Protein AF-A0A223EPF8-F1 (afdb_monomer_lite)

InterPro domains:
  IPR009057 Homedomain-like superfamily [SSF46689] (26-123)

Secondary structure (DSSP, 8-state):
---SSHHHHHHHHHHHHHH--SHHHHHHHHHHHHHHTT--HHHHHHHHT--HHHHHHHHHHHHHHTTGGGSPPPPP-SPPSS-HHHHHHHHHHHHH--TTTTTS-SSSS--HHHHHHHHHHHH------------

Foldseek 3Di:
DDPDCLVVLLVVLVVQLVPDPDPQLNLLSQLVNVVSVVDDLVVSCVVSVHDSVVSVQSNVLCVVPNPVSSDDDDDPPPPDLDDPVRVVVLCCCQPPHAVVNVVQDPDGHDDPVSSQVVCCVPPVGHDDDDPPPDD

Organism: NCBI:txid1349754

Sequence (135 aa):
MFPSNNQSEISRVMEAMKGSSDRRTFERYQTNYLYIKSYKQKEISDITLRSLKTISSYINAYKKGGIDGLKMGHSPGSPHKLTDKQKQELVQVVTYQTHNDLGISTTYDWTLSLVSKYIELEWGESIHFVEFQDF

pLDDT: mean 83.07, std 14.59, range [34.25, 97.75]

Radius of gyration: 25.96 Å; chains: 1; bounding box: 48×35×72 Å

Structure (mmCIF, N/CA/C/O backbone):
data_AF-A0A223EPF8-F1
#
_entry.id   AF-A0A223EPF8-F1
#
loop_
_atom_site.group_PDB
_atom_site.id
_atom_site.type_symbol
_atom_site.label_atom_id
_atom_site.label_alt_id
_atom_site.label_comp_id
_atom_site.label_asym_id
_atom_site.label_entity_id
_atom_site.label_seq_id
_atom_site.pdbx_PDB_ins_code
_atom_site.Cartn_x
_atom_site.Cartn_y
_atom_site.Cartn_z
_atom_site.occupancy
_atom_site.B_iso_or_equiv
_atom_site.auth_seq_id
_atom_site.auth_comp_id
_atom_site.auth_asym_id
_atom_site.auth_atom_id
_atom_site.pdbx_PDB_model_num
ATOM 1 N N . MET A 1 1 ? -13.894 -13.410 23.964 1.00 34.25 1 MET A N 1
ATOM 2 C CA . MET A 1 1 ? -13.452 -12.619 25.131 1.00 34.25 1 MET A CA 1
ATOM 3 C C . MET A 1 1 ? -11.991 -12.256 24.893 1.00 34.25 1 MET A C 1
ATOM 5 O O . MET A 1 1 ? -11.184 -13.168 24.843 1.00 34.25 1 MET A O 1
ATOM 9 N N . PHE A 1 2 ? -11.656 -10.982 24.652 1.00 39.84 2 PHE A N 1
ATOM 10 C CA . PHE A 1 2 ? -10.259 -10.531 24.496 1.00 39.84 2 PHE A CA 1
ATOM 11 C C . PHE A 1 2 ? -9.994 -9.298 25.379 1.00 39.84 2 PHE A C 1
ATOM 13 O O . PHE A 1 2 ? -10.218 -8.180 24.920 1.00 39.84 2 PHE A O 1
ATOM 20 N N . PRO A 1 3 ? -9.575 -9.460 26.648 1.00 48.22 3 PRO A N 1
ATOM 21 C CA . PRO A 1 3 ? -9.256 -8.309 27.486 1.00 48.22 3 PRO A CA 1
ATOM 22 C C . PRO A 1 3 ? -7.917 -8.502 28.213 1.00 48.22 3 PRO A C 1
ATOM 24 O O . PRO A 1 3 ? -7.877 -9.144 29.259 1.00 48.22 3 PRO A O 1
ATOM 27 N N . SER A 1 4 ? -6.822 -7.978 27.642 1.00 44.22 4 SER A N 1
ATOM 28 C CA . SER A 1 4 ? -5.580 -7.580 28.363 1.00 44.22 4 SER A CA 1
ATOM 29 C C . SER A 1 4 ? -4.456 -7.055 27.446 1.00 44.22 4 SER A C 1
ATOM 31 O O . SER A 1 4 ? -3.551 -6.395 27.944 1.00 44.22 4 SER A O 1
ATOM 33 N N . ASN A 1 5 ? -4.515 -7.258 26.119 1.00 57.78 5 ASN A N 1
ATOM 34 C CA . ASN A 1 5 ? -3.410 -6.903 25.206 1.00 57.78 5 ASN A CA 1
ATOM 35 C C . ASN A 1 5 ? -3.620 -5.620 24.363 1.00 57.78 5 ASN A C 1
ATOM 37 O O . ASN A 1 5 ? -2.702 -5.171 23.688 1.00 57.78 5 ASN A O 1
ATOM 41 N N . ASN A 1 6 ? -4.795 -4.979 24.417 1.00 69.31 6 ASN A N 1
ATOM 42 C CA . ASN A 1 6 ? -5.109 -3.851 23.523 1.00 69.31 6 ASN A CA 1
ATOM 43 C C . ASN A 1 6 ? -4.273 -2.594 23.811 1.00 69.31 6 ASN A C 1
ATOM 45 O O . ASN A 1 6 ? -3.961 -1.851 22.889 1.00 69.31 6 ASN A O 1
ATOM 49 N N . GLN A 1 7 ? -3.892 -2.331 25.066 1.00 76.06 7 GLN A N 1
ATOM 50 C CA . GLN A 1 7 ? -3.183 -1.091 25.414 1.00 76.06 7 GLN A CA 1
ATOM 51 C C . GLN A 1 7 ? -1.755 -1.061 24.845 1.00 76.06 7 GLN A C 1
ATOM 53 O O . GLN A 1 7 ? -1.292 -0.017 24.388 1.00 76.06 7 GLN A O 1
ATOM 58 N N . SER A 1 8 ? -1.065 -2.207 24.839 1.00 83.38 8 SER A N 1
ATOM 59 C CA . SER A 1 8 ? 0.282 -2.332 24.271 1.00 83.38 8 SER A CA 1
ATOM 60 C C . SER A 1 8 ? 0.247 -2.190 22.743 1.00 83.38 8 SER A C 1
ATOM 62 O O . SER A 1 8 ? 1.090 -1.507 22.159 1.00 83.38 8 SER A O 1
ATOM 64 N N . GLU A 1 9 ? -0.769 -2.764 22.097 1.00 83.25 9 GLU A N 1
ATOM 65 C CA . GLU A 1 9 ? -0.974 -2.678 20.652 1.00 83.25 9 GLU A CA 1
ATOM 66 C C . GLU A 1 9 ? -1.390 -1.277 20.203 1.00 83.25 9 GLU A C 1
ATOM 68 O O . GLU A 1 9 ? -0.840 -0.769 19.225 1.00 83.25 9 GLU A O 1
ATOM 73 N N . ILE A 1 10 ? -2.283 -0.615 20.947 1.00 86.50 10 ILE A N 1
ATOM 74 C CA . ILE A 1 10 ? -2.659 0.786 20.713 1.00 86.50 10 ILE A CA 1
ATOM 75 C C . ILE A 1 10 ? -1.414 1.669 20.735 1.00 86.50 10 ILE A C 1
ATOM 77 O O . ILE A 1 10 ? -1.236 2.480 19.827 1.00 86.50 10 ILE A O 1
ATOM 81 N N . SER A 1 11 ? -0.536 1.494 21.728 1.00 88.94 11 SER A N 1
ATOM 82 C CA . SER A 1 11 ? 0.705 2.264 21.821 1.00 88.94 11 SER A CA 1
ATOM 83 C C . SER A 1 11 ? 1.629 2.014 20.630 1.00 88.94 11 SER A C 1
ATOM 85 O O . SER A 1 11 ? 2.125 2.967 20.039 1.00 88.94 11 SER A O 1
ATOM 87 N N . ARG A 1 12 ? 1.810 0.757 20.207 1.00 90.06 12 ARG A N 1
ATOM 88 C CA . ARG A 1 12 ? 2.648 0.425 19.038 1.00 90.06 12 ARG A CA 1
ATOM 89 C C . ARG A 1 12 ? 2.116 1.031 17.741 1.00 90.06 12 ARG A C 1
ATOM 91 O O . ARG A 1 12 ? 2.884 1.617 16.983 1.00 90.06 12 ARG A O 1
ATOM 98 N N . VAL A 1 13 ? 0.812 0.906 17.486 1.00 90.62 13 VAL A N 1
ATOM 99 C CA . VAL A 1 13 ? 0.179 1.480 16.287 1.00 90.62 13 VAL A CA 1
ATOM 100 C C . VAL A 1 13 ? 0.232 3.007 16.330 1.00 90.62 13 VAL A C 1
ATOM 102 O O . VAL A 1 13 ? 0.479 3.635 15.306 1.00 90.62 13 VAL A O 1
ATOM 105 N N . MET A 1 14 ? 0.057 3.609 17.508 1.00 91.81 14 MET A N 1
ATOM 106 C CA . MET A 1 14 ? 0.159 5.055 17.694 1.00 91.81 14 MET A CA 1
ATOM 107 C C . MET A 1 14 ? 1.572 5.577 17.406 1.00 91.81 14 MET A C 1
ATOM 109 O O . MET A 1 14 ? 1.706 6.574 16.702 1.00 91.81 14 MET A O 1
ATOM 113 N N . GLU A 1 15 ? 2.617 4.920 17.909 1.00 92.25 15 GLU A N 1
ATOM 114 C CA . GLU A 1 15 ? 4.001 5.325 17.629 1.00 92.25 15 GLU A CA 1
ATOM 115 C C . GLU A 1 15 ? 4.345 5.169 16.140 1.00 92.25 15 GLU A C 1
ATOM 117 O O . GLU A 1 15 ? 4.898 6.087 15.535 1.00 92.25 15 GLU A O 1
ATOM 122 N N . ALA A 1 16 ? 3.919 4.075 15.501 1.00 90.44 16 ALA A N 1
ATOM 123 C CA . ALA A 1 16 ? 4.094 3.895 14.058 1.00 90.44 16 ALA A CA 1
ATOM 124 C C . ALA A 1 16 ? 3.342 4.951 13.226 1.00 90.44 16 ALA A C 1
ATOM 126 O O . ALA A 1 16 ? 3.855 5.422 12.213 1.00 90.44 16 ALA A O 1
ATOM 127 N N . MET A 1 17 ? 2.150 5.358 13.671 1.00 91.62 17 MET A N 1
ATOM 128 C CA . MET A 1 17 ? 1.364 6.425 13.047 1.00 91.62 17 MET A CA 1
ATOM 129 C C . MET A 1 17 ? 2.052 7.791 13.160 1.00 91.62 17 MET A C 1
ATOM 131 O O . MET A 1 17 ? 2.055 8.551 12.198 1.00 91.62 17 MET A O 1
ATOM 135 N N . LYS A 1 18 ? 2.654 8.115 14.312 1.00 90.94 18 LYS A N 1
ATOM 136 C CA . LYS A 1 18 ? 3.404 9.372 14.494 1.00 90.94 18 LYS A CA 1
ATOM 137 C C . LYS A 1 18 ? 4.679 9.417 13.648 1.00 90.94 18 LYS A C 1
ATOM 139 O O . LYS A 1 18 ? 5.075 10.492 13.215 1.00 90.94 18 LYS A O 1
ATOM 144 N N . GLY A 1 19 ? 5.315 8.266 13.428 1.00 89.44 19 GLY A N 1
ATOM 145 C CA . GLY A 1 19 ? 6.546 8.148 12.644 1.00 89.44 19 GLY A CA 1
ATOM 146 C C . GLY A 1 19 ? 6.351 8.069 11.125 1.00 89.44 19 GLY A C 1
ATOM 147 O O . GLY A 1 19 ? 7.338 8.102 10.394 1.00 89.44 19 GLY A O 1
ATOM 148 N N . SER A 1 20 ? 5.119 7.938 10.620 1.00 86.81 20 SER A N 1
ATOM 149 C CA . SER A 1 20 ? 4.877 7.821 9.177 1.00 86.81 20 SER A CA 1
ATOM 150 C C . SER A 1 20 ? 4.915 9.182 8.481 1.00 86.81 20 SER A C 1
ATOM 152 O O . SER A 1 20 ? 4.162 10.081 8.847 1.00 86.81 20 SER A O 1
ATOM 154 N N . SER A 1 21 ? 5.737 9.310 7.439 1.00 81.06 21 SER A N 1
ATOM 155 C CA . SER A 1 21 ? 5.814 10.510 6.597 1.00 81.06 21 SER A CA 1
ATOM 156 C C . SER A 1 21 ? 4.814 10.501 5.439 1.00 81.06 21 SER A C 1
ATOM 158 O O . SER A 1 21 ? 4.418 11.561 4.957 1.00 81.06 21 SER A O 1
ATOM 160 N N . ASP A 1 22 ? 4.382 9.319 4.988 1.00 88.00 22 ASP A N 1
ATOM 161 C CA . ASP A 1 22 ? 3.448 9.197 3.877 1.00 88.00 22 ASP A CA 1
ATOM 162 C C . ASP A 1 22 ? 1.990 9.091 4.347 1.00 88.00 22 ASP A C 1
ATOM 164 O O . ASP A 1 22 ? 1.632 8.359 5.276 1.00 88.00 22 ASP A O 1
ATOM 168 N N . ARG A 1 23 ? 1.117 9.824 3.650 1.00 88.44 23 ARG A N 1
ATOM 169 C CA . ARG A 1 23 ? -0.310 9.924 3.976 1.00 88.44 23 ARG A CA 1
ATOM 170 C C . ARG A 1 23 ? -1.015 8.565 3.984 1.00 88.44 23 ARG A C 1
ATOM 172 O O . ARG A 1 23 ? -1.920 8.344 4.786 1.00 88.44 23 ARG A O 1
ATOM 179 N N . ARG A 1 24 ? -0.639 7.659 3.080 1.00 88.50 24 ARG A N 1
ATOM 180 C CA . ARG A 1 24 ? -1.339 6.383 2.895 1.00 88.50 24 ARG A CA 1
ATOM 181 C C . ARG A 1 24 ? -1.052 5.421 4.047 1.00 88.50 24 ARG A C 1
ATOM 183 O O . ARG A 1 24 ? -1.969 4.757 4.530 1.00 88.50 24 ARG A O 1
ATOM 190 N N . THR A 1 25 ? 0.191 5.379 4.507 1.00 91.25 25 THR A N 1
ATOM 191 C CA . THR A 1 25 ? 0.616 4.649 5.700 1.00 91.25 25 THR A CA 1
ATOM 192 C C . THR A 1 25 ? -0.018 5.243 6.948 1.00 91.25 25 THR A C 1
ATOM 194 O O . THR A 1 25 ? -0.572 4.486 7.747 1.00 91.25 25 THR A O 1
ATOM 197 N N . PHE A 1 26 ? -0.036 6.575 7.080 1.00 93.56 26 PHE A N 1
ATOM 198 C CA . PHE A 1 26 ? -0.704 7.247 8.197 1.00 93.56 26 PHE A CA 1
ATOM 199 C C . PHE A 1 26 ? -2.175 6.824 8.315 1.00 93.56 26 PHE A C 1
ATOM 201 O O . PHE A 1 26 ? -2.602 6.334 9.357 1.00 93.56 26 PHE A O 1
ATOM 208 N N . GLU A 1 27 ? -2.949 6.935 7.231 1.00 93.62 27 GLU A N 1
ATOM 209 C CA . GLU A 1 27 ? -4.377 6.580 7.216 1.00 93.62 27 GLU A CA 1
ATOM 210 C C . GLU A 1 27 ? -4.617 5.093 7.512 1.00 93.62 27 GLU A C 1
ATOM 212 O O . GLU A 1 27 ? -5.605 4.717 8.154 1.00 93.62 27 GLU A O 1
ATOM 217 N N . ARG A 1 28 ? -3.707 4.223 7.063 1.00 94.50 28 ARG A N 1
ATOM 218 C CA . ARG A 1 28 ? -3.763 2.788 7.344 1.00 94.50 28 ARG A CA 1
ATOM 219 C C . ARG A 1 28 ? -3.519 2.496 8.830 1.00 94.50 28 ARG A C 1
ATOM 221 O O . ARG A 1 28 ? -4.239 1.669 9.398 1.00 94.50 28 ARG A O 1
ATOM 228 N N . TYR A 1 29 ? -2.573 3.178 9.477 1.00 95.38 29 TYR A N 1
ATOM 229 C CA . TYR A 1 29 ? -2.387 3.077 10.928 1.00 95.38 29 TYR A CA 1
ATOM 230 C C . TYR A 1 29 ? -3.558 3.696 11.698 1.00 95.38 29 TYR A C 1
ATOM 232 O O . TYR A 1 29 ? -4.076 3.057 12.610 1.00 95.38 29 TYR A O 1
ATOM 240 N N . GLN A 1 30 ? -4.049 4.866 11.284 1.00 95.94 30 GLN A N 1
ATOM 241 C CA . GLN A 1 30 ? -5.203 5.539 11.890 1.00 95.94 30 GLN A CA 1
ATOM 242 C C . GLN A 1 30 ? -6.460 4.657 11.867 1.00 95.94 30 GLN A C 1
ATOM 244 O O . GLN A 1 30 ? -7.155 4.533 12.875 1.00 95.94 30 GLN A O 1
ATOM 249 N N . THR A 1 31 ? -6.720 3.982 10.743 1.00 96.88 31 THR A N 1
ATOM 250 C CA . THR A 1 31 ? -7.827 3.021 10.601 1.00 96.88 31 THR A CA 1
ATOM 251 C C . THR A 1 31 ? -7.754 1.922 11.660 1.00 96.88 31 THR A C 1
ATOM 253 O O . THR A 1 31 ? -8.750 1.613 12.315 1.00 96.88 31 THR A O 1
ATOM 256 N N . ASN A 1 32 ? -6.569 1.340 11.858 1.00 95.62 32 ASN A N 1
ATOM 257 C CA . ASN A 1 32 ? -6.386 0.252 12.814 1.00 95.62 32 ASN A CA 1
ATOM 258 C C . ASN A 1 32 ? -6.373 0.746 14.261 1.00 95.62 32 ASN A C 1
ATOM 260 O O . ASN A 1 32 ? -6.945 0.091 15.123 1.00 95.62 32 ASN A O 1
ATOM 264 N N . TYR A 1 33 ? -5.824 1.932 14.523 1.00 95.44 33 TYR A N 1
ATOM 265 C CA . TYR A 1 33 ? -5.916 2.591 15.824 1.00 95.44 33 TYR A CA 1
ATOM 266 C C . TYR A 1 33 ? -7.378 2.760 16.271 1.00 95.44 33 TYR A C 1
ATOM 268 O O . TYR A 1 33 ? -7.736 2.385 17.388 1.00 95.44 33 TYR A O 1
ATOM 276 N N . LEU A 1 34 ? -8.244 3.263 15.383 1.00 95.75 34 LEU A N 1
ATOM 277 C CA . LEU A 1 34 ? -9.674 3.419 15.661 1.00 95.75 34 LEU A CA 1
ATOM 278 C C . LEU A 1 34 ? -10.376 2.063 15.821 1.00 95.75 34 LEU A C 1
ATOM 280 O O . LEU A 1 34 ? -11.191 1.893 16.727 1.00 95.75 34 LEU A O 1
ATOM 284 N N . TYR A 1 35 ? -10.021 1.075 14.998 1.00 95.38 35 TYR A N 1
ATOM 285 C CA . TYR A 1 35 ? -10.553 -0.282 15.119 1.00 95.38 35 TYR A CA 1
ATOM 286 C C . TYR A 1 35 ? -10.211 -0.932 16.471 1.00 95.38 35 TYR A C 1
ATOM 288 O O . TYR A 1 35 ? -11.097 -1.486 17.118 1.00 95.38 35 TYR A O 1
ATOM 296 N N . ILE A 1 36 ? -8.963 -0.821 16.945 1.00 92.75 36 ILE A N 1
ATOM 297 C CA . ILE A 1 36 ? -8.544 -1.369 18.250 1.00 92.75 36 ILE A CA 1
ATOM 298 C C . ILE A 1 36 ? -9.241 -0.622 19.403 1.00 92.75 36 ILE A C 1
AT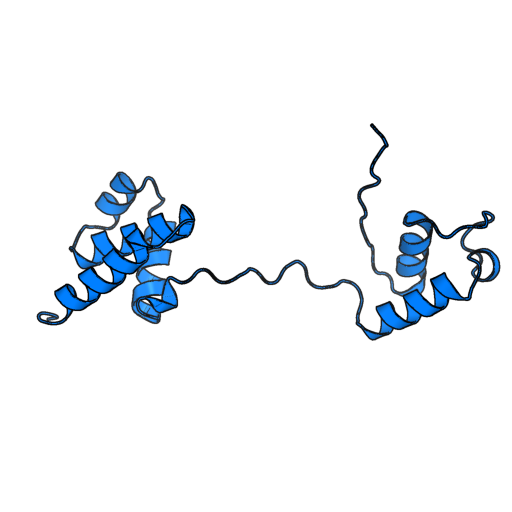OM 300 O O . ILE A 1 36 ? -9.588 -1.221 20.421 1.00 92.75 36 ILE A O 1
ATOM 304 N N . LYS A 1 37 ? -9.552 0.668 19.213 1.00 92.25 37 LYS A N 1
ATOM 305 C CA . LYS A 1 37 ? -10.428 1.455 20.099 1.00 92.25 37 LYS A CA 1
ATOM 306 C C . LYS A 1 37 ? -11.921 1.118 19.989 1.00 92.25 37 LYS A C 1
ATOM 308 O O . LYS A 1 37 ? -12.734 1.790 20.613 1.00 92.25 37 LYS A O 1
ATOM 313 N N . SER A 1 38 ? -12.281 0.066 19.255 1.00 94.31 38 SER A N 1
ATOM 314 C CA . SER A 1 38 ? -13.650 -0.446 19.114 1.00 94.31 38 SER A CA 1
ATOM 315 C C . SER A 1 38 ? -14.620 0.461 18.345 1.00 94.31 38 SER A C 1
ATOM 317 O O . SER A 1 38 ? -15.832 0.304 18.479 1.00 94.31 38 SER A O 1
ATOM 319 N N . TYR A 1 39 ? -14.117 1.362 17.494 1.00 96.06 39 TYR A N 1
ATOM 320 C CA . TYR A 1 39 ? -14.967 2.086 16.544 1.00 96.06 39 TYR A CA 1
ATOM 321 C C . TYR A 1 39 ? -15.508 1.128 15.475 1.00 96.06 39 TYR A C 1
ATOM 323 O O . TYR A 1 39 ? -14.815 0.221 14.998 1.00 96.06 39 TYR A O 1
ATOM 331 N N . LYS A 1 40 ? -16.754 1.342 15.054 1.00 96.50 40 LYS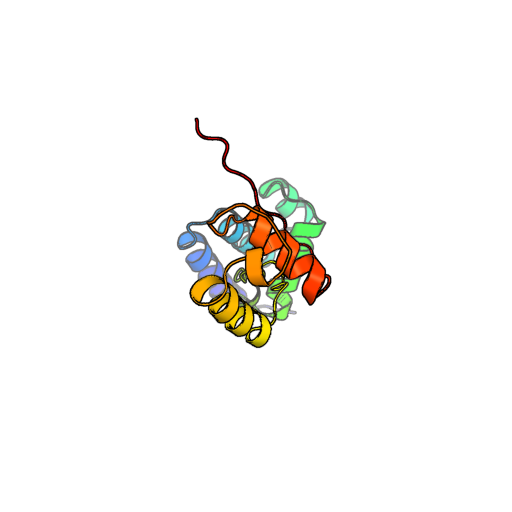 A N 1
ATOM 332 C CA . LYS A 1 40 ? -17.384 0.589 13.966 1.00 96.50 40 LYS A CA 1
ATOM 333 C C . LYS A 1 40 ? -16.776 1.007 12.633 1.00 96.50 40 LYS A C 1
ATOM 335 O O . LYS A 1 40 ? -16.466 2.171 12.413 1.00 96.50 40 LYS A O 1
ATOM 340 N N . GLN A 1 41 ? -16.702 0.080 11.676 1.00 97.00 41 GLN A N 1
ATOM 341 C CA . GLN A 1 41 ? -16.118 0.368 10.356 1.00 97.00 41 GLN A CA 1
ATOM 342 C C . GLN A 1 41 ? -16.773 1.555 9.635 1.00 97.00 41 GLN A C 1
ATOM 344 O O . GLN A 1 41 ? -16.084 2.277 8.922 1.00 97.00 41 GLN A O 1
ATOM 349 N N . LYS A 1 42 ? -18.080 1.775 9.841 1.00 97.38 42 LYS A N 1
ATOM 350 C CA . LYS A 1 42 ? -18.794 2.941 9.306 1.00 97.38 42 LYS A CA 1
ATOM 351 C C . LYS A 1 42 ? -18.283 4.253 9.908 1.00 97.38 42 LYS A C 1
ATOM 353 O O . LYS A 1 42 ? -17.945 5.158 9.164 1.00 97.38 42 LYS A O 1
ATOM 358 N N . GLU A 1 43 ? -18.119 4.308 11.227 1.00 97.75 43 GLU A N 1
ATOM 359 C CA . GLU A 1 43 ? -17.566 5.479 11.920 1.00 97.75 43 GLU A CA 1
ATOM 360 C C . GLU A 1 43 ? -16.130 5.752 11.458 1.00 97.75 43 GLU A C 1
ATOM 362 O O . GLU A 1 43 ? -15.764 6.888 11.181 1.00 97.75 43 GLU A O 1
ATOM 367 N N . ILE A 1 44 ? -15.322 4.701 11.293 1.00 97.62 44 ILE A N 1
ATOM 368 C CA . ILE A 1 44 ? -13.949 4.826 10.785 1.00 97.62 44 ILE A CA 1
ATOM 369 C C . ILE A 1 44 ? -13.936 5.344 9.341 1.00 97.62 44 ILE A C 1
ATOM 371 O O . ILE A 1 44 ? -13.112 6.191 9.003 1.00 97.62 44 ILE A O 1
ATOM 375 N N . SER A 1 45 ? -14.835 4.848 8.490 1.00 97.75 45 SER A N 1
ATOM 376 C CA . SER A 1 45 ? -15.016 5.323 7.112 1.00 97.75 45 SER A CA 1
ATOM 377 C C . SER A 1 45 ? -15.324 6.819 7.083 1.00 97.75 45 SER A C 1
ATOM 379 O O . SER A 1 45 ? -14.677 7.555 6.340 1.00 97.75 45 SER A O 1
ATOM 381 N N . ASP A 1 46 ? -16.244 7.270 7.934 1.00 97.25 46 ASP A N 1
ATOM 382 C CA . ASP A 1 46 ? -16.643 8.676 8.026 1.00 97.25 46 ASP A CA 1
ATOM 383 C C . ASP A 1 46 ? -15.497 9.559 8.560 1.00 97.25 46 ASP A C 1
ATOM 385 O O . ASP A 1 46 ? -15.253 10.639 8.030 1.00 97.25 46 ASP A O 1
ATOM 389 N N . ILE A 1 47 ? -14.726 9.078 9.546 1.00 96.38 47 ILE A N 1
ATOM 390 C CA . ILE A 1 47 ? -13.567 9.797 10.112 1.00 96.38 47 ILE A CA 1
ATOM 391 C C . ILE A 1 47 ? -12.411 9.908 9.107 1.00 96.38 47 ILE A C 1
ATOM 393 O O . ILE A 1 47 ? -11.757 10.944 9.013 1.00 96.38 47 ILE A O 1
ATOM 397 N N . THR A 1 48 ? -12.115 8.827 8.385 1.00 94.50 48 THR A N 1
ATOM 398 C CA . THR A 1 48 ? -10.934 8.737 7.504 1.00 94.50 48 THR A CA 1
ATOM 399 C C . THR A 1 48 ? -11.227 9.120 6.054 1.00 94.50 48 THR A C 1
ATOM 401 O O . THR A 1 48 ? -10.297 9.235 5.256 1.00 94.50 48 THR A O 1
ATOM 404 N N . LEU A 1 49 ? -12.503 9.313 5.698 1.00 95.56 49 LEU A N 1
ATOM 405 C CA . LEU A 1 49 ? -12.966 9.558 4.328 1.00 95.56 49 LEU A CA 1
ATOM 406 C C . LEU A 1 49 ? -12.478 8.467 3.358 1.00 95.56 49 LEU A C 1
ATOM 408 O O . LEU A 1 49 ? -11.960 8.725 2.263 1.00 95.56 49 LEU A O 1
ATOM 412 N N . ARG A 1 50 ? -12.596 7.209 3.792 1.00 95.44 50 ARG A N 1
ATOM 413 C CA . ARG A 1 50 ? -12.211 6.021 3.020 1.00 95.44 50 ARG A CA 1
ATOM 414 C C . ARG A 1 50 ? -13.393 5.088 2.875 1.00 95.44 50 ARG A C 1
ATOM 416 O O . ARG A 1 50 ? -14.203 4.951 3.777 1.00 95.44 50 ARG A O 1
ATOM 423 N N . SER A 1 51 ? -13.461 4.395 1.741 1.00 97.12 51 SER A N 1
ATOM 424 C CA . SER A 1 51 ? -14.530 3.428 1.506 1.00 97.12 51 SER A CA 1
ATOM 425 C C . SER A 1 51 ? -14.480 2.283 2.520 1.00 97.12 51 SER A C 1
ATOM 427 O O . SER A 1 51 ? -13.403 1.835 2.926 1.00 97.12 51 SER A O 1
ATOM 429 N N . LEU A 1 52 ? -15.647 1.728 2.855 1.00 97.62 52 LEU A N 1
ATOM 430 C CA . LEU A 1 52 ? -15.761 0.546 3.718 1.00 97.62 52 LEU A CA 1
ATOM 431 C C . LEU A 1 52 ? -14.899 -0.628 3.232 1.00 97.62 52 LEU A C 1
ATOM 433 O O . LEU A 1 52 ? -14.325 -1.350 4.045 1.00 97.62 52 LEU A O 1
ATOM 437 N N . LYS A 1 53 ? -14.750 -0.788 1.909 1.00 97.56 53 LYS A N 1
ATOM 438 C CA . LYS A 1 53 ? -13.877 -1.805 1.304 1.00 97.56 53 LYS A CA 1
ATOM 439 C C . LYS A 1 53 ? -12.415 -1.602 1.706 1.00 97.56 53 LYS A C 1
ATOM 441 O O . LYS A 1 53 ? -11.746 -2.561 2.090 1.00 97.56 53 LYS A O 1
ATOM 446 N N . THR A 1 54 ? -11.925 -0.365 1.651 1.00 95.81 54 THR A N 1
ATOM 447 C CA . THR A 1 54 ? -10.560 -0.020 2.068 1.00 95.81 54 THR A CA 1
ATOM 448 C C . THR A 1 54 ? -10.373 -0.230 3.568 1.00 95.81 54 THR A C 1
ATOM 450 O O . THR A 1 54 ? -9.396 -0.859 3.971 1.00 95.81 54 THR A O 1
ATOM 453 N N . ILE A 1 55 ? -11.336 0.204 4.388 1.00 97.31 55 ILE A N 1
ATOM 454 C CA . ILE A 1 55 ? -11.315 -0.018 5.843 1.00 97.31 55 ILE A CA 1
ATOM 455 C C . ILE A 1 55 ? -11.243 -1.512 6.173 1.00 97.31 55 ILE A C 1
ATOM 457 O O . ILE A 1 55 ? -10.360 -1.947 6.912 1.00 97.31 55 ILE A O 1
ATOM 461 N N . SER A 1 56 ? -12.114 -2.318 5.561 1.00 97.19 56 SER A N 1
ATOM 462 C CA . SER A 1 56 ? -12.101 -3.777 5.692 1.00 97.19 56 SER A CA 1
ATOM 463 C C . SER A 1 56 ? -10.756 -4.378 5.280 1.00 97.19 56 SER A C 1
ATOM 465 O O . SER A 1 56 ? -10.225 -5.234 5.985 1.00 97.19 56 SER A O 1
ATOM 467 N N . SER A 1 57 ? -10.167 -3.918 4.172 1.00 96.56 57 SER A N 1
ATOM 468 C CA . SER A 1 57 ? -8.852 -4.384 3.722 1.00 96.56 57 SER A CA 1
ATOM 469 C C . SER A 1 57 ? -7.753 -4.093 4.746 1.00 96.56 57 SER A C 1
ATOM 471 O O . SER A 1 57 ? -6.951 -4.982 5.032 1.00 96.56 57 SER A O 1
ATOM 473 N N . TYR A 1 58 ? -7.725 -2.890 5.323 1.00 95.62 58 TYR A N 1
ATOM 474 C CA . TYR A 1 58 ? -6.724 -2.510 6.322 1.00 95.62 58 TYR A CA 1
ATOM 475 C C . TYR A 1 58 ? -6.873 -3.304 7.622 1.00 95.62 58 TYR A C 1
ATOM 477 O O . TYR A 1 58 ? -5.872 -3.783 8.150 1.00 95.62 58 TYR A O 1
ATOM 485 N N . ILE A 1 59 ? -8.106 -3.505 8.096 1.00 96.19 59 ILE A N 1
ATOM 486 C CA . ILE A 1 59 ? -8.387 -4.311 9.293 1.00 96.19 59 ILE A CA 1
ATOM 487 C C . ILE A 1 59 ? -8.016 -5.778 9.059 1.00 96.19 59 ILE A C 1
ATOM 489 O O . ILE A 1 59 ? -7.431 -6.414 9.930 1.00 96.19 59 ILE A O 1
ATOM 493 N N . ASN A 1 60 ? -8.333 -6.338 7.890 1.00 96.25 60 ASN A N 1
ATOM 494 C CA . ASN A 1 60 ? -7.994 -7.726 7.575 1.00 96.25 60 ASN A CA 1
ATOM 495 C C . ASN A 1 60 ? -6.479 -7.937 7.477 1.00 96.25 60 ASN A C 1
ATOM 497 O O . ASN A 1 60 ? -5.976 -8.955 7.949 1.00 96.25 60 ASN A O 1
ATOM 501 N N . ALA A 1 61 ? -5.746 -6.970 6.916 1.00 94.50 61 ALA A N 1
ATOM 502 C CA . ALA A 1 61 ? -4.287 -7.004 6.883 1.00 94.50 61 ALA A CA 1
ATOM 503 C C . ALA A 1 61 ? -3.691 -7.012 8.302 1.00 94.50 61 ALA A C 1
ATOM 505 O O . ALA A 1 61 ? -2.833 -7.843 8.601 1.00 94.50 61 ALA A O 1
ATOM 506 N N . TYR A 1 62 ? -4.220 -6.172 9.198 1.00 94.31 62 TYR A N 1
ATOM 507 C CA . TYR A 1 62 ? -3.840 -6.168 10.611 1.00 94.31 62 TYR A CA 1
ATOM 508 C C . TYR A 1 62 ? -4.192 -7.474 11.328 1.00 94.31 62 TYR A C 1
ATOM 510 O O . TYR A 1 62 ? -3.351 -8.055 12.001 1.00 94.31 62 TYR A O 1
ATOM 518 N N . LYS A 1 63 ? -5.406 -8.002 11.144 1.00 92.94 63 LYS A N 1
ATOM 519 C CA . LYS A 1 63 ? -5.811 -9.288 11.739 1.00 92.94 63 LYS A CA 1
ATOM 520 C C . LYS A 1 63 ? -4.916 -10.448 11.301 1.00 92.94 63 LYS A C 1
ATOM 522 O O . LYS A 1 63 ? -4.720 -11.379 12.072 1.00 92.94 63 LYS A O 1
ATOM 527 N N . LYS A 1 64 ? -4.405 -10.406 10.067 1.00 93.69 64 LYS A N 1
ATOM 528 C CA . LYS A 1 64 ? -3.551 -11.457 9.504 1.00 93.69 64 LYS A CA 1
ATOM 529 C C . LYS A 1 64 ? -2.095 -11.352 9.962 1.00 93.69 64 LYS A C 1
ATOM 531 O O . LYS A 1 64 ? -1.472 -12.382 10.187 1.00 93.69 64 LYS A O 1
ATOM 536 N N . GLY A 1 65 ? -1.543 -10.141 10.033 1.00 90.12 65 GLY A N 1
ATOM 537 C CA . GLY A 1 65 ? -0.101 -9.924 10.210 1.00 90.12 65 GLY A CA 1
ATOM 538 C C . GLY A 1 65 ? 0.276 -8.944 11.316 1.00 90.12 65 GLY A C 1
ATOM 539 O O . GLY A 1 65 ? 1.409 -8.473 11.341 1.00 90.12 65 GLY A O 1
ATOM 540 N N . GLY A 1 66 ? -0.660 -8.566 12.185 1.00 91.38 66 GLY A N 1
ATOM 541 C CA . GLY A 1 66 ? -0.461 -7.512 13.174 1.00 91.38 66 GLY A CA 1
ATOM 542 C C . GLY A 1 66 ? -0.021 -6.198 12.526 1.00 91.38 66 GLY A C 1
ATOM 543 O O . GLY A 1 66 ? -0.450 -5.839 11.427 1.00 91.38 66 GLY A O 1
ATOM 544 N N . ILE A 1 67 ? 0.872 -5.477 13.204 1.00 89.38 67 ILE A N 1
ATOM 545 C CA . ILE A 1 67 ? 1.426 -4.217 12.695 1.00 89.38 67 ILE A CA 1
ATOM 546 C C . ILE A 1 67 ? 2.279 -4.411 11.431 1.00 89.38 67 ILE A C 1
ATOM 548 O O . ILE A 1 67 ? 2.275 -3.546 10.558 1.00 89.38 67 ILE A O 1
ATOM 552 N N . ASP A 1 68 ? 2.948 -5.557 11.280 1.00 89.25 68 ASP A N 1
ATOM 553 C CA . ASP A 1 68 ? 3.744 -5.862 10.086 1.00 89.25 68 ASP A CA 1
ATOM 554 C C . ASP A 1 68 ? 2.867 -6.016 8.843 1.00 89.25 68 ASP A C 1
ATOM 556 O O . ASP A 1 68 ? 3.253 -5.583 7.758 1.00 89.25 68 ASP A O 1
ATOM 560 N N . GLY A 1 69 ? 1.641 -6.521 9.010 1.00 89.38 69 GLY A N 1
ATOM 561 C CA . GLY A 1 69 ? 0.634 -6.574 7.948 1.00 89.38 69 GLY A CA 1
ATOM 562 C C . GLY A 1 69 ? 0.207 -5.197 7.425 1.00 89.38 69 GLY A C 1
ATOM 563 O O . GLY A 1 69 ? -0.388 -5.104 6.350 1.00 89.38 69 GLY A O 1
ATOM 564 N N . LEU A 1 70 ? 0.511 -4.116 8.152 1.00 89.88 70 LEU A N 1
ATOM 565 C CA . LEU A 1 70 ? 0.189 -2.751 7.741 1.00 89.88 70 LEU A CA 1
ATOM 566 C C . LEU A 1 70 ? 1.287 -2.087 6.915 1.00 89.88 70 LEU A C 1
ATOM 568 O O . LEU A 1 70 ? 0.985 -1.128 6.197 1.00 89.88 70 LEU A O 1
ATOM 572 N N . LYS A 1 71 ? 2.516 -2.612 6.944 1.00 85.56 71 LYS A N 1
ATOM 573 C CA . LYS A 1 71 ? 3.615 -2.091 6.129 1.00 85.56 71 LYS A CA 1
ATOM 574 C C . LYS A 1 71 ? 3.212 -2.120 4.654 1.00 85.56 71 LYS A C 1
ATOM 576 O O . LYS A 1 71 ? 2.677 -3.110 4.149 1.00 85.56 71 LYS A O 1
ATOM 581 N N . MET A 1 72 ? 3.401 -1.002 3.958 1.00 80.44 72 MET A N 1
ATOM 582 C CA . MET A 1 72 ? 3.231 -0.988 2.509 1.00 80.44 72 MET A CA 1
ATOM 583 C C . MET A 1 72 ? 4.414 -1.711 1.872 1.00 80.44 72 MET A C 1
ATOM 585 O O . MET A 1 72 ? 5.560 -1.343 2.100 1.00 80.44 72 MET A O 1
ATOM 589 N N . GLY A 1 73 ? 4.127 -2.735 1.072 1.00 77.19 73 GLY A N 1
ATOM 590 C CA . GLY A 1 73 ? 5.109 -3.266 0.135 1.00 77.19 73 GLY A CA 1
ATOM 591 C C . GLY A 1 73 ? 5.272 -2.332 -1.064 1.00 77.19 73 GLY A C 1
ATOM 592 O O . GLY A 1 73 ? 4.381 -1.533 -1.370 1.00 77.19 73 GLY A O 1
ATOM 593 N N . HIS A 1 74 ? 6.386 -2.473 -1.774 1.00 74.69 74 HIS A N 1
ATOM 594 C CA . HIS A 1 74 ? 6.522 -1.919 -3.115 1.00 74.69 74 HIS A CA 1
ATOM 595 C C . HIS A 1 74 ? 5.800 -2.835 -4.100 1.00 74.69 74 HIS A C 1
ATOM 597 O O . HIS A 1 74 ? 5.928 -4.058 -4.015 1.00 74.69 74 HIS A O 1
ATOM 603 N N . SER A 1 75 ? 5.034 -2.257 -5.029 1.00 70.19 75 SER A N 1
ATOM 604 C CA . SER A 1 75 ? 4.594 -3.042 -6.180 1.00 70.19 75 SER A CA 1
ATOM 605 C C . SER A 1 75 ? 5.858 -3.493 -6.909 1.00 70.19 75 SER A C 1
ATOM 607 O O . SER A 1 75 ? 6.691 -2.626 -7.197 1.00 70.19 75 SER A O 1
ATOM 609 N N . PRO A 1 76 ? 6.028 -4.790 -7.232 1.00 63.56 76 PRO A N 1
ATOM 610 C CA . PRO A 1 76 ? 6.965 -5.137 -8.286 1.00 63.56 76 PRO A CA 1
ATOM 611 C C . PRO A 1 76 ? 6.495 -4.322 -9.492 1.00 63.56 76 PRO A C 1
ATOM 613 O O . PRO A 1 76 ? 5.289 -4.257 -9.755 1.00 63.56 76 PRO A O 1
ATOM 616 N N . GLY A 1 77 ? 7.391 -3.559 -10.113 1.00 76.12 77 GLY A N 1
ATOM 617 C CA . 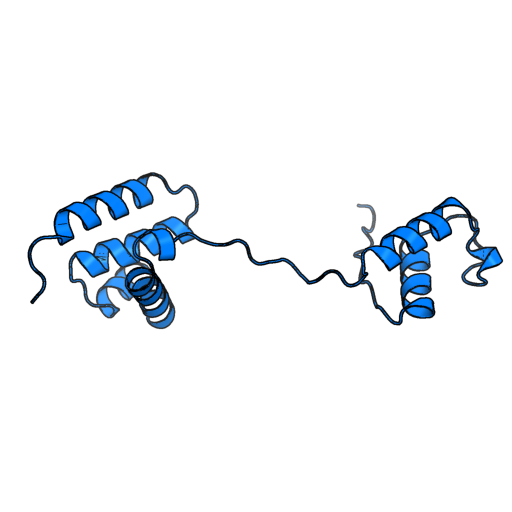GLY A 1 77 ? 7.033 -2.743 -11.271 1.00 76.12 77 GLY A CA 1
ATOM 618 C C . GLY A 1 77 ? 6.477 -3.604 -12.409 1.00 76.12 77 GLY A C 1
ATOM 619 O O . GLY A 1 77 ? 6.231 -4.802 -12.257 1.00 76.12 77 GLY A O 1
ATOM 620 N N . SER A 1 78 ? 6.309 -3.009 -13.590 1.00 76.31 78 SER A N 1
ATOM 621 C CA . SER A 1 78 ? 6.023 -3.825 -14.772 1.00 76.31 78 SER A CA 1
ATOM 622 C C . SER A 1 78 ? 7.085 -4.925 -14.902 1.00 76.31 78 SER A C 1
ATOM 624 O O . SER A 1 78 ? 8.274 -4.615 -14.769 1.00 76.31 78 SER A O 1
ATOM 626 N N . PRO A 1 79 ? 6.693 -6.182 -15.176 1.00 79.31 79 PRO A N 1
ATOM 627 C CA . PRO A 1 79 ? 7.644 -7.218 -15.547 1.00 79.31 79 PRO A CA 1
ATOM 628 C C . PRO A 1 79 ? 8.560 -6.721 -16.669 1.00 79.31 79 PRO A C 1
ATOM 630 O O . PRO A 1 79 ? 8.122 -5.982 -17.559 1.00 79.31 79 PRO A O 1
ATOM 633 N N . HIS A 1 80 ? 9.836 -7.102 -16.614 1.00 82.50 80 HIS A N 1
ATOM 634 C CA . HIS A 1 80 ? 10.768 -6.812 -17.696 1.00 82.50 80 HIS A CA 1
ATOM 635 C C . HIS A 1 80 ? 10.317 -7.550 -18.960 1.00 82.50 80 HIS A C 1
ATOM 637 O O . HIS A 1 80 ? 10.083 -8.753 -18.907 1.00 82.50 80 HIS A O 1
ATOM 643 N N . LYS A 1 81 ? 10.219 -6.832 -20.084 1.00 85.62 81 LYS A N 1
ATOM 644 C CA . LYS A 1 81 ? 9.884 -7.424 -21.391 1.00 85.62 81 LYS A CA 1
ATOM 645 C C . LYS A 1 81 ? 11.025 -8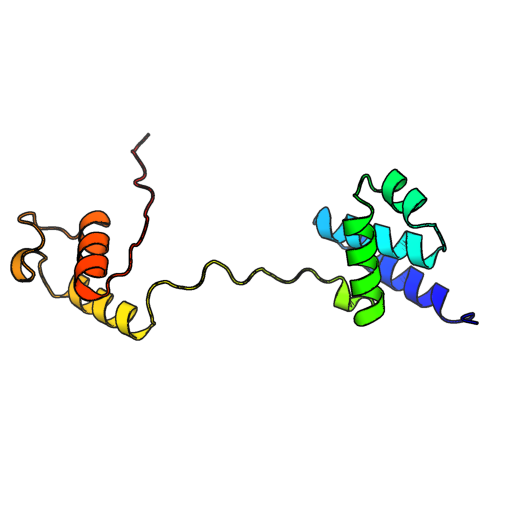.265 -21.965 1.00 85.62 81 LYS A C 1
ATOM 647 O O . LYS A 1 81 ? 10.788 -9.234 -22.661 1.00 85.62 81 LYS A O 1
ATOM 652 N N . LEU A 1 82 ? 12.266 -7.911 -21.627 1.00 87.31 82 LEU A N 1
ATOM 653 C CA . LEU A 1 82 ? 13.453 -8.657 -22.031 1.00 87.31 82 LEU A CA 1
ATOM 654 C C . LEU A 1 82 ? 14.012 -9.471 -20.868 1.00 87.31 82 LEU A C 1
ATOM 656 O O . LEU A 1 82 ? 14.199 -8.951 -19.761 1.00 87.31 82 LEU A O 1
ATOM 660 N N . THR A 1 83 ? 14.347 -10.724 -21.157 1.00 89.31 83 THR A N 1
ATOM 661 C CA . THR A 1 83 ? 15.176 -11.573 -20.296 1.00 89.31 83 THR A CA 1
ATOM 662 C C . THR A 1 83 ? 16.591 -11.006 -20.179 1.00 89.31 83 THR A C 1
ATOM 664 O O . THR A 1 83 ? 17.048 -10.235 -21.025 1.00 89.31 83 THR A O 1
ATOM 667 N N . ASP A 1 84 ? 17.331 -11.399 -19.143 1.00 88.94 84 ASP A N 1
ATOM 668 C CA . ASP A 1 84 ? 18.697 -10.897 -18.949 1.00 88.94 84 ASP A CA 1
ATOM 669 C C . ASP A 1 84 ? 19.648 -11.321 -20.075 1.00 88.94 84 ASP A C 1
ATOM 671 O O . ASP A 1 84 ? 20.536 -10.555 -20.447 1.00 88.94 84 ASP A O 1
ATOM 675 N N . LYS A 1 85 ? 19.403 -12.486 -20.689 1.00 89.81 85 LYS A N 1
ATOM 676 C CA . LYS A 1 85 ? 20.127 -12.938 -21.880 1.00 89.81 85 LYS A CA 1
ATOM 677 C C . LYS A 1 85 ? 19.870 -12.016 -23.078 1.00 89.81 85 LYS A C 1
ATOM 679 O O . LYS A 1 85 ? 20.823 -11.542 -23.684 1.00 89.81 85 LYS A O 1
ATOM 684 N N . GLN A 1 86 ? 18.606 -11.690 -23.356 1.00 89.38 86 GLN A N 1
ATOM 685 C CA . GLN A 1 86 ? 18.241 -10.768 -24.441 1.00 89.38 86 GLN A CA 1
ATOM 686 C C . GLN A 1 86 ? 18.831 -9.371 -24.220 1.00 89.38 86 GLN A C 1
ATOM 688 O O . GLN A 1 86 ? 19.304 -8.745 -25.159 1.00 89.38 86 GLN A O 1
ATOM 693 N N . LYS A 1 87 ? 18.886 -8.880 -22.974 1.00 89.00 87 LYS A N 1
ATOM 694 C CA . LYS A 1 87 ? 19.559 -7.605 -22.670 1.00 89.00 87 LYS A CA 1
ATOM 695 C C . LYS A 1 87 ? 21.053 -7.654 -22.996 1.00 89.00 87 LYS A C 1
ATOM 697 O O . LYS A 1 87 ? 21.580 -6.694 -23.547 1.00 89.00 87 LYS A O 1
ATOM 702 N N . GLN A 1 88 ? 21.737 -8.746 -22.651 1.00 89.56 88 GLN A N 1
ATOM 703 C CA . GLN A 1 88 ? 23.161 -8.913 -22.956 1.00 89.56 88 GLN A CA 1
ATOM 704 C C . GLN A 1 88 ? 23.407 -8.983 -24.465 1.00 89.56 88 GLN A C 1
ATOM 706 O O . GLN A 1 88 ? 24.311 -8.314 -24.960 1.00 89.56 88 GLN A O 1
ATOM 711 N N . GLU A 1 89 ? 22.581 -9.733 -25.196 1.00 88.75 89 GLU A N 1
ATOM 712 C CA . GLU A 1 89 ? 22.632 -9.806 -26.661 1.00 88.75 89 GLU A CA 1
ATOM 713 C C . GLU A 1 89 ? 22.363 -8.438 -27.296 1.00 88.75 89 GLU A C 1
ATOM 715 O O . GLU A 1 89 ? 23.116 -8.005 -28.166 1.00 88.75 89 GLU A O 1
ATOM 720 N N . LEU A 1 90 ? 21.371 -7.700 -26.793 1.00 89.12 90 LEU A N 1
ATOM 721 C CA . LEU A 1 90 ? 21.059 -6.357 -27.269 1.00 89.12 90 LEU A CA 1
ATOM 722 C C . LEU A 1 90 ? 22.238 -5.391 -27.094 1.00 89.12 90 LEU A C 1
ATOM 724 O O . LEU A 1 90 ? 22.541 -4.622 -28.002 1.00 89.12 90 LEU A O 1
ATOM 728 N N . VAL A 1 91 ? 22.932 -5.443 -25.950 1.00 88.00 91 VAL A N 1
ATOM 729 C CA . VAL A 1 91 ? 24.137 -4.631 -25.715 1.00 88.00 91 VAL A CA 1
ATOM 730 C C . VAL A 1 91 ? 25.228 -4.969 -26.731 1.00 88.00 91 VAL A C 1
ATOM 732 O O . VAL A 1 91 ? 25.844 -4.057 -27.275 1.00 88.00 91 VAL A O 1
ATOM 735 N N . GLN A 1 92 ? 25.453 -6.253 -27.024 1.00 88.50 92 GLN A N 1
ATOM 736 C CA . GLN A 1 92 ? 26.439 -6.674 -28.026 1.00 88.50 92 GLN A CA 1
ATOM 737 C C . GLN A 1 92 ? 26.082 -6.153 -29.423 1.00 88.50 92 GLN A C 1
ATOM 739 O O . GLN A 1 92 ? 26.943 -5.622 -30.122 1.00 88.50 92 GLN A O 1
ATOM 744 N N . VAL A 1 93 ? 24.809 -6.252 -29.808 1.00 86.25 93 VAL A N 1
ATOM 745 C CA . VAL A 1 93 ? 24.312 -5.780 -31.105 1.00 86.25 93 VAL A CA 1
ATOM 746 C C . VAL A 1 93 ? 24.490 -4.270 -31.252 1.00 86.25 93 VAL A C 1
ATOM 748 O O . VAL A 1 93 ? 25.101 -3.824 -32.217 1.00 86.25 93 VAL A O 1
ATOM 751 N N . VAL A 1 94 ? 24.036 -3.484 -30.274 1.00 85.00 94 VAL A N 1
ATOM 752 C CA . VAL A 1 94 ? 24.133 -2.016 -30.331 1.00 85.00 94 VAL A CA 1
ATOM 753 C C . VAL A 1 94 ? 25.588 -1.530 -30.280 1.00 85.00 94 VAL A C 1
ATOM 755 O O . VAL A 1 94 ? 25.910 -0.504 -30.873 1.00 85.00 94 VAL A O 1
ATOM 758 N N . THR A 1 95 ? 26.476 -2.256 -29.593 1.00 83.88 95 THR A N 1
ATOM 759 C CA . THR A 1 95 ? 27.884 -1.851 -29.427 1.00 83.88 95 THR A CA 1
ATOM 760 C C . THR A 1 95 ? 28.748 -2.194 -30.641 1.00 83.88 95 THR A C 1
ATOM 762 O O . THR A 1 95 ? 29.660 -1.437 -30.967 1.00 83.88 95 THR A O 1
ATOM 765 N N . TYR A 1 96 ? 28.505 -3.339 -31.286 1.00 83.62 96 TYR A N 1
ATOM 766 C CA . TYR A 1 96 ? 29.450 -3.910 -32.254 1.00 83.62 96 TYR A CA 1
ATOM 767 C C . TYR A 1 96 ? 28.887 -4.114 -33.660 1.00 83.62 96 TYR A C 1
ATOM 769 O O . TYR A 1 96 ? 29.664 -4.416 -34.563 1.00 83.62 96 TYR A O 1
ATOM 777 N N . GLN A 1 97 ? 27.577 -3.968 -33.866 1.00 77.88 97 GLN A N 1
ATOM 778 C CA . GLN A 1 97 ? 26.955 -4.126 -35.180 1.00 77.88 97 GLN A CA 1
ATOM 779 C C . GLN A 1 97 ? 26.340 -2.807 -35.635 1.00 77.88 97 GLN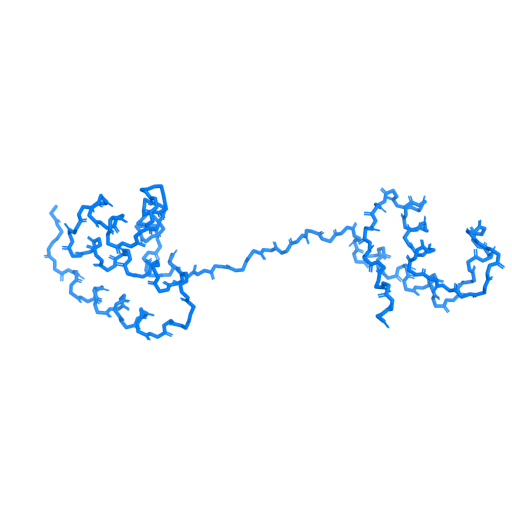 A C 1
ATOM 781 O O . GLN A 1 97 ? 25.712 -2.089 -34.851 1.00 77.88 97 GLN A O 1
ATOM 786 N N . THR A 1 98 ? 26.492 -2.492 -36.920 1.00 67.94 98 THR A N 1
ATOM 787 C CA . THR A 1 98 ? 25.786 -1.354 -37.506 1.00 67.94 98 THR A CA 1
ATOM 788 C C . THR A 1 98 ? 24.387 -1.824 -37.878 1.00 67.94 98 THR A C 1
ATOM 790 O O . THR A 1 98 ? 24.216 -2.913 -38.418 1.00 67.94 98 THR A O 1
ATOM 793 N N . HIS A 1 99 ? 23.355 -1.012 -37.661 1.00 62.44 99 HIS A N 1
ATOM 794 C CA . HIS A 1 99 ? 21.986 -1.387 -38.041 1.00 62.44 99 HIS A CA 1
ATOM 795 C C . HIS A 1 99 ? 21.831 -1.675 -39.561 1.00 62.44 99 HIS A C 1
ATOM 797 O O . HIS A 1 99 ? 20.839 -2.276 -39.975 1.00 62.44 99 HIS A O 1
ATOM 803 N N . ASN A 1 100 ? 22.798 -1.234 -40.388 1.00 62.34 100 ASN A N 1
ATOM 804 C CA . ASN A 1 100 ? 22.937 -1.565 -41.813 1.00 62.34 100 ASN A CA 1
ATOM 805 C C . ASN A 1 100 ? 23.234 -3.058 -42.014 1.00 62.34 100 ASN A C 1
ATOM 807 O O . ASN A 1 100 ? 22.623 -3.684 -42.877 1.00 62.34 100 ASN A O 1
ATOM 811 N N . ASP A 1 101 ? 24.110 -3.631 -41.183 1.00 65.75 101 ASP A N 1
ATOM 812 C CA . ASP A 1 101 ? 24.481 -5.054 -41.212 1.00 65.75 101 ASP A CA 1
ATOM 813 C C . ASP A 1 101 ? 23.272 -5.951 -40.897 1.00 65.75 101 ASP A C 1
ATOM 815 O O . ASP A 1 101 ? 23.190 -7.092 -41.345 1.00 65.75 101 ASP A O 1
ATOM 819 N N . LEU A 1 102 ? 22.300 -5.397 -40.167 1.00 65.38 102 LEU A N 1
ATOM 820 C CA . LEU A 1 102 ? 21.051 -6.047 -39.777 1.00 65.38 102 LEU A CA 1
ATOM 821 C C . LEU A 1 102 ? 19.864 -5.709 -40.698 1.00 65.38 102 LEU A C 1
ATOM 823 O O . LEU A 1 102 ? 18.751 -6.174 -40.462 1.00 65.38 102 LEU A O 1
ATOM 827 N N . GLY A 1 103 ? 20.065 -4.880 -41.730 1.00 72.69 103 GLY A N 1
ATOM 828 C CA . GLY A 1 103 ? 19.019 -4.499 -42.688 1.00 72.69 103 GLY A CA 1
ATOM 829 C C . GLY A 1 103 ? 17.871 -3.660 -42.104 1.00 72.69 103 GLY A C 1
ATOM 830 O O . GLY A 1 103 ? 16.776 -3.636 -42.665 1.00 72.69 103 GLY A O 1
ATOM 831 N N . ILE A 1 104 ? 18.085 -2.980 -40.971 1.00 67.56 104 ILE A N 1
ATOM 832 C CA . ILE A 1 104 ? 17.010 -2.328 -40.198 1.00 67.56 104 ILE A CA 1
ATOM 833 C C . ILE A 1 104 ? 16.758 -0.884 -40.655 1.00 67.56 104 ILE A C 1
ATOM 835 O O . ILE A 1 104 ? 15.604 -0.431 -40.669 1.00 67.56 104 ILE A O 1
ATOM 839 N N . SER A 1 105 ? 17.829 -0.168 -41.012 1.00 66.56 105 SER A N 1
ATOM 840 C CA . SER A 1 105 ? 17.845 1.237 -41.452 1.00 66.56 105 SER A CA 1
ATOM 841 C C . SER A 1 105 ? 19.101 1.525 -42.272 1.00 66.56 105 SER A C 1
ATOM 843 O O . SER A 1 105 ? 20.044 0.752 -42.173 1.00 66.56 105 SER A O 1
ATOM 845 N N . THR A 1 106 ? 19.103 2.635 -43.023 1.00 61.44 106 THR A N 1
ATOM 846 C CA . THR A 1 106 ? 20.229 3.179 -43.813 1.00 61.44 106 THR A CA 1
ATOM 847 C C . THR A 1 106 ? 20.936 4.368 -43.146 1.00 61.44 106 THR A C 1
ATOM 849 O O . THR A 1 106 ? 21.753 5.036 -43.777 1.00 61.44 106 THR A O 1
ATOM 852 N N . THR A 1 107 ? 20.564 4.708 -41.909 1.00 62.78 107 THR A N 1
ATOM 853 C CA . THR A 1 107 ? 21.232 5.728 -41.077 1.00 62.78 107 THR A CA 1
ATOM 854 C C . THR A 1 107 ? 22.649 5.274 -40.654 1.00 62.78 107 THR A C 1
ATOM 856 O O . THR A 1 107 ? 23.179 4.326 -41.223 1.00 62.78 107 THR A O 1
ATOM 859 N N . TYR A 1 108 ? 23.326 5.933 -39.714 1.00 64.12 108 TYR A N 1
ATOM 860 C CA . TYR A 1 108 ? 24.591 5.398 -39.167 1.00 64.12 108 TYR A CA 1
ATOM 861 C C . TYR A 1 108 ? 24.534 5.139 -37.659 1.00 64.12 108 TYR A C 1
ATOM 863 O O . TYR A 1 108 ? 25.303 4.323 -37.156 1.00 64.12 108 TYR A O 1
ATOM 871 N N . ASP A 1 109 ? 23.577 5.754 -36.959 1.00 73.75 109 ASP A N 1
ATOM 872 C CA . ASP A 1 109 ? 23.498 5.711 -35.504 1.00 73.75 109 ASP A CA 1
ATOM 873 C C . ASP A 1 109 ? 22.274 4.924 -35.022 1.00 73.75 109 ASP A C 1
ATOM 875 O O . ASP A 1 109 ? 21.171 5.031 -35.569 1.00 73.75 109 ASP A O 1
ATOM 879 N N . TRP A 1 110 ? 22.459 4.140 -33.959 1.00 76.94 110 TRP A N 1
ATOM 880 C CA . TRP A 1 110 ? 21.362 3.485 -33.253 1.00 76.94 110 TRP A CA 1
ATOM 881 C C . TRP A 1 110 ? 20.484 4.525 -32.554 1.00 76.94 110 TRP A C 1
ATOM 883 O O . TRP A 1 110 ? 20.894 5.157 -31.583 1.00 76.94 110 TRP A O 1
ATOM 893 N N . THR A 1 111 ? 19.240 4.658 -33.005 1.00 83.38 111 THR A N 1
ATOM 894 C CA . THR A 1 111 ? 18.201 5.391 -32.277 1.00 83.38 111 THR A CA 1
ATOM 895 C C . THR A 1 111 ? 17.357 4.430 -31.445 1.00 83.38 111 THR A C 1
ATOM 897 O O . THR A 1 111 ? 17.277 3.229 -31.717 1.00 83.38 111 THR A O 1
ATOM 900 N N . LEU A 1 112 ? 16.659 4.962 -30.442 1.00 81.38 112 LEU A N 1
ATOM 901 C CA . LEU A 1 112 ? 15.763 4.170 -29.597 1.00 81.38 112 LEU A CA 1
ATOM 902 C C . LEU A 1 112 ? 14.627 3.511 -30.402 1.00 81.38 112 LEU A C 1
ATOM 904 O O . LEU A 1 112 ? 14.223 2.387 -30.106 1.00 81.38 112 LEU A O 1
ATOM 908 N N . SER A 1 113 ? 14.158 4.178 -31.461 1.00 81.50 113 SER A N 1
ATOM 909 C CA . SER A 1 113 ? 13.173 3.634 -32.398 1.00 81.50 113 SER A CA 1
ATOM 910 C C . SER A 1 113 ? 13.724 2.453 -33.204 1.00 81.50 113 SER A C 1
ATOM 912 O O . SER A 1 113 ? 13.029 1.449 -33.364 1.00 81.50 113 SER A O 1
ATOM 914 N N . LEU A 1 114 ? 14.986 2.514 -33.645 1.00 84.00 114 LEU A N 1
ATOM 915 C CA . LEU A 1 114 ? 15.645 1.403 -34.338 1.00 84.00 114 LEU A CA 1
ATOM 916 C C . LEU A 1 114 ? 15.899 0.213 -33.414 1.00 84.00 114 LEU A C 1
ATOM 918 O O . LEU A 1 114 ? 15.675 -0.926 -33.815 1.00 84.00 114 LEU A O 1
ATOM 922 N N . VAL A 1 115 ? 16.295 0.474 -32.167 1.00 86.00 115 VAL A N 1
ATOM 923 C CA . VAL A 1 115 ? 16.435 -0.562 -31.137 1.00 86.00 115 VAL A CA 1
ATOM 924 C C . VAL A 1 115 ? 15.093 -1.243 -30.859 1.00 86.00 115 VAL A C 1
ATOM 926 O O . VAL A 1 115 ? 15.036 -2.468 -30.806 1.00 86.00 115 VAL A O 1
ATOM 929 N N . SER A 1 116 ? 14.001 -0.481 -30.740 1.00 85.31 116 SER A N 1
ATOM 930 C CA . SER A 1 116 ? 12.662 -1.058 -30.549 1.00 85.31 116 SER A CA 1
ATOM 931 C C . SER A 1 116 ? 12.254 -1.956 -31.716 1.00 85.31 116 SER A C 1
ATOM 933 O O . SER A 1 116 ? 11.839 -3.093 -31.510 1.00 85.31 116 SER A O 1
ATOM 935 N N . LYS A 1 117 ? 12.458 -1.477 -32.950 1.00 84.75 117 LYS A N 1
ATOM 936 C CA . LYS A 1 117 ? 12.179 -2.243 -34.169 1.00 84.75 117 LYS A CA 1
ATOM 937 C C . LYS A 1 117 ? 13.009 -3.525 -34.239 1.00 84.75 117 LYS A C 1
ATOM 939 O O . LYS A 1 117 ? 12.488 -4.560 -34.635 1.00 84.75 117 LYS A O 1
ATOM 944 N N . TYR A 1 118 ? 14.282 -3.472 -33.845 1.00 86.31 118 TYR A N 1
ATOM 945 C CA . TYR A 1 118 ? 15.126 -4.663 -33.766 1.00 86.31 118 TYR A CA 1
ATOM 946 C C . TYR A 1 118 ? 14.567 -5.690 -32.775 1.00 86.31 118 TYR A C 1
ATOM 948 O O . TYR A 1 118 ? 14.418 -6.857 -33.115 1.00 86.31 118 TYR A O 1
ATOM 956 N N . ILE A 1 119 ? 14.208 -5.245 -31.571 1.00 87.38 119 ILE A N 1
ATOM 957 C CA . ILE A 1 119 ? 13.657 -6.097 -30.510 1.00 87.38 119 ILE A CA 1
ATOM 958 C C . ILE A 1 119 ? 12.331 -6.743 -30.935 1.00 87.38 119 ILE A C 1
ATOM 960 O O . ILE A 1 119 ? 12.097 -7.918 -30.653 1.00 87.38 119 ILE A O 1
ATOM 964 N N . GLU A 1 120 ? 11.482 -5.997 -31.639 1.00 88.19 120 GLU A N 1
ATOM 965 C CA . GLU A 1 120 ? 10.232 -6.515 -32.191 1.00 88.19 120 GLU A CA 1
ATOM 966 C C . GLU A 1 120 ? 10.486 -7.574 -33.274 1.00 88.19 120 GLU A C 1
ATOM 968 O O . GLU A 1 120 ? 9.841 -8.619 -33.267 1.00 88.19 120 GLU A O 1
ATOM 973 N N . LEU A 1 121 ? 11.453 -7.344 -34.169 1.00 85.69 121 LEU A N 1
ATOM 974 C CA . LEU A 1 121 ? 11.813 -8.300 -35.222 1.00 85.69 121 LEU A CA 1
ATOM 975 C C . LEU A 1 121 ? 12.441 -9.584 -34.665 1.00 85.69 121 LEU A C 1
ATOM 977 O O . LEU A 1 121 ? 12.102 -10.671 -35.125 1.00 85.69 121 LEU A O 1
ATOM 981 N N . GLU A 1 122 ? 13.343 -9.463 -33.692 1.00 87.56 122 GLU A N 1
ATOM 982 C CA . GLU A 1 122 ? 14.120 -10.593 -33.173 1.00 87.56 122 GLU A CA 1
ATOM 983 C C . GLU A 1 122 ? 13.346 -11.404 -32.123 1.00 87.56 122 GLU A C 1
ATOM 985 O O . GLU A 1 122 ? 13.431 -12.632 -32.078 1.00 87.56 122 GLU A O 1
ATOM 990 N N . TRP A 1 123 ? 12.574 -10.729 -31.264 1.00 89.19 123 TRP A N 1
ATOM 991 C CA . TRP A 1 123 ? 11.951 -11.353 -30.092 1.00 89.19 123 TRP A CA 1
ATOM 992 C C . TRP A 1 123 ? 10.433 -11.186 -30.020 1.00 89.19 123 TRP A C 1
ATOM 994 O O . TRP A 1 123 ? 9.819 -11.731 -29.104 1.00 89.19 123 TRP A O 1
ATOM 1004 N N . GLY A 1 124 ? 9.807 -10.464 -30.957 1.00 86.12 124 GLY A N 1
ATOM 1005 C CA . GLY A 1 124 ? 8.361 -10.210 -30.937 1.00 86.12 124 GLY A CA 1
ATOM 1006 C C . GLY A 1 124 ? 7.903 -9.339 -29.762 1.00 86.12 124 GLY A C 1
ATOM 1007 O O . GLY A 1 124 ? 6.709 -9.253 -29.479 1.00 86.12 124 GLY A O 1
ATOM 1008 N N . GLU A 1 125 ? 8.842 -8.708 -29.055 1.00 85.31 125 GLU A N 1
ATOM 1009 C CA . GLU A 1 125 ? 8.568 -7.883 -27.884 1.00 85.31 125 GLU A CA 1
ATOM 1010 C C . GLU A 1 125 ? 8.390 -6.426 -28.309 1.00 85.31 125 GLU A C 1
ATOM 1012 O O . GLU A 1 125 ? 9.285 -5.807 -28.875 1.00 85.31 125 GLU A O 1
ATOM 1017 N N . SER A 1 126 ? 7.235 -5.833 -28.012 1.00 82.88 126 SER A N 1
ATOM 1018 C CA . SER A 1 126 ? 7.006 -4.417 -28.314 1.00 82.88 126 SER A CA 1
ATOM 1019 C C . SER A 1 126 ? 7.440 -3.560 -27.132 1.00 82.88 126 SER A C 1
ATOM 1021 O O . SER A 1 126 ? 6.842 -3.647 -26.054 1.00 82.88 126 SER A O 1
ATOM 1023 N N . ILE A 1 127 ? 8.454 -2.709 -27.299 1.00 79.88 127 ILE A N 1
ATOM 1024 C CA . ILE A 1 127 ? 8.857 -1.754 -26.262 1.00 79.88 127 ILE A CA 1
ATOM 1025 C C . ILE A 1 127 ? 8.384 -0.350 -26.636 1.00 79.88 127 ILE A C 1
ATOM 1027 O O . ILE A 1 127 ? 8.830 0.252 -27.611 1.00 79.88 127 ILE A O 1
ATOM 1031 N N . HIS A 1 128 ? 7.472 0.185 -25.823 1.00 72.25 128 HIS A N 1
ATOM 1032 C CA . HIS A 1 128 ? 7.051 1.573 -25.932 1.00 72.25 128 HIS A CA 1
ATOM 1033 C C . HIS A 1 128 ? 8.071 2.467 -25.244 1.00 72.25 128 HIS A C 1
ATOM 1035 O O . HIS A 1 128 ? 8.375 2.282 -24.064 1.00 72.25 128 HIS A O 1
ATOM 1041 N N . PHE A 1 129 ? 8.536 3.464 -25.979 1.00 66.25 129 PHE A N 1
ATOM 1042 C CA . PHE A 1 129 ? 9.346 4.545 -25.453 1.00 66.25 129 PHE A CA 1
ATOM 1043 C C . PHE A 1 129 ? 8.613 5.858 -25.708 1.00 66.25 129 PHE A C 1
ATOM 1045 O O . PHE A 1 129 ? 7.944 6.011 -26.729 1.00 66.25 129 PHE A O 1
ATOM 1052 N N . VAL A 1 130 ? 8.701 6.786 -24.760 1.00 55.81 130 VAL A N 1
ATOM 1053 C CA . VAL A 1 130 ? 8.206 8.148 -24.953 1.00 55.81 130 VAL A CA 1
ATOM 1054 C C . VAL A 1 130 ? 9.342 8.917 -25.612 1.00 55.81 130 VAL A C 1
ATOM 1056 O O . VAL A 1 130 ? 10.381 9.115 -24.985 1.00 55.81 130 VAL A O 1
ATOM 1059 N N . GLU A 1 131 ? 9.180 9.294 -26.880 1.00 50.53 131 GLU A N 1
ATOM 1060 C CA . GLU A 1 131 ? 10.076 10.268 -27.500 1.00 50.53 131 GLU A CA 1
ATOM 1061 C C . GLU A 1 131 ? 9.886 11.589 -26.753 1.00 50.53 131 GLU A C 1
ATOM 1063 O O . GLU A 1 131 ? 8.801 12.174 -26.764 1.00 50.53 131 GLU A O 1
ATOM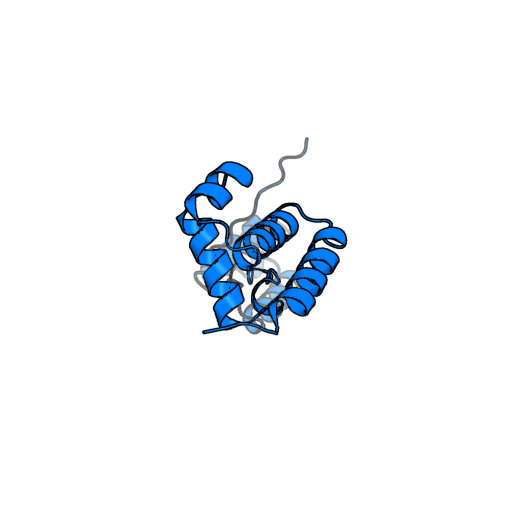 1068 N N . PHE A 1 132 ? 10.918 12.030 -26.035 1.00 47.59 132 PHE A N 1
ATOM 1069 C CA . PHE A 1 132 ? 10.946 13.390 -25.525 1.00 47.59 132 PHE A CA 1
ATOM 1070 C C . PHE A 1 132 ? 11.080 14.296 -26.746 1.00 47.59 132 PHE A C 1
ATOM 1072 O O . PHE A 1 132 ? 12.152 14.383 -27.336 1.00 47.59 132 PHE A O 1
ATOM 1079 N N . GLN A 1 133 ? 9.975 14.905 -27.174 1.00 40.00 133 GLN A N 1
ATOM 1080 C CA . GLN A 1 133 ? 10.063 16.065 -28.049 1.00 40.00 133 GLN A CA 1
ATOM 1081 C C . GLN A 1 133 ? 10.746 17.166 -27.241 1.00 40.00 133 GLN A C 1
ATOM 1083 O O . GLN A 1 133 ? 10.270 17.520 -26.159 1.00 40.00 133 GLN A O 1
ATOM 1088 N N . ASP A 1 134 ? 11.893 17.627 -27.732 1.00 42.41 134 ASP A N 1
ATOM 1089 C CA . ASP A 1 134 ? 12.629 18.746 -27.155 1.00 42.41 134 ASP A CA 1
ATOM 1090 C C . ASP A 1 134 ? 11.690 19.957 -26.980 1.00 42.41 134 ASP A C 1
ATOM 1092 O O . ASP A 1 134 ? 10.895 20.269 -27.873 1.00 42.41 134 ASP A O 1
ATOM 1096 N N . PHE A 1 135 ? 11.747 20.578 -25.796 1.00 43.59 135 PHE A N 1
ATOM 1097 C CA . PHE A 1 135 ? 11.006 21.792 -25.429 1.00 43.59 135 PHE A CA 1
ATOM 1098 C C . PHE A 1 135 ? 11.516 23.030 -26.172 1.00 43.59 135 PHE A C 1
ATOM 1100 O O . PHE A 1 135 ? 12.752 23.152 -26.337 1.00 43.59 135 PHE A O 1
#